Protein AF-A0A2T9Z409-F1 (afdb_monomer_lite)

Secondary structure (DSSP, 8-state):
--HHHHHHHHHHHHHHHHHTS---------------S--PPP----S--TT-B--SS-EEE-SS-TTEEEEEETTEEEEEEPPTTEEEEE-TTS-EEEEEP-

pLDDT: mean 70.36, std 20.26, range [32.22, 94.06]

Foldseek 3Di:
DDPVVVVVVVVVVVVVVVVPDDDDDDDDDDDDDDDPDDCPPPPPDDPDQFFAFDDDWAKDFDPVDQQKIWTQDPRGIDIDGHDPQWGWDQDPVRDIDTHHDD

Organism: NCBI:txid133381

Sequence (102 aa):
MNKTILFLAIQLLLLLSLVFGQNSSSKSPKKPSPTKGATKPSNTFTANVIGKKCKGREYFCSPKNERAYYRCYRGKYISGVCQKGRYCSISSKGGLSCKKRL

Radius of gyration: 21.2 Å; chains: 1; bounding box: 64×40×34 Å

Structure (mmCIF, N/CA/C/O backbone):
data_AF-A0A2T9Z409-F1
#
_entry.id   AF-A0A2T9Z409-F1
#
loop_
_atom_site.group_PDB
_atom_site.id
_atom_site.type_symbol
_atom_site.label_atom_id
_atom_site.label_alt_id
_atom_site.label_comp_id
_atom_site.label_asym_id
_atom_site.label_entity_id
_atom_site.label_seq_id
_atom_site.pdbx_PDB_ins_code
_atom_site.Cartn_x
_atom_site.Cartn_y
_atom_site.Cartn_z
_atom_site.occupancy
_atom_site.B_iso_or_equiv
_atom_site.auth_seq_id
_atom_site.auth_comp_id
_atom_site.auth_asym_id
_atom_site.auth_atom_id
_atom_site.pdbx_PDB_model_num
ATOM 1 N N . MET A 1 1 ? 38.224 23.850 4.108 1.00 57.47 1 MET A N 1
ATOM 2 C CA . MET A 1 1 ? 36.799 24.221 4.280 1.00 57.47 1 MET A CA 1
ATOM 3 C C . MET A 1 1 ? 36.578 24.651 5.722 1.00 57.47 1 MET A C 1
ATOM 5 O O . MET A 1 1 ? 36.784 23.846 6.624 1.00 57.47 1 MET A O 1
ATOM 9 N N . ASN A 1 2 ? 36.254 25.928 5.945 1.00 60.59 2 ASN A N 1
ATOM 10 C CA . ASN A 1 2 ? 36.156 26.509 7.287 1.00 60.59 2 ASN A CA 1
ATOM 11 C C . ASN A 1 2 ? 34.924 25.978 8.025 1.00 60.59 2 ASN A C 1
ATOM 13 O O . ASN A 1 2 ? 33.791 26.191 7.595 1.00 60.59 2 ASN A O 1
ATOM 17 N N . LYS A 1 3 ? 35.160 25.314 9.162 1.00 66.75 3 LYS A N 1
ATOM 18 C CA . LYS A 1 3 ? 34.132 24.710 10.030 1.00 66.75 3 LYS A CA 1
ATOM 19 C C . LYS A 1 3 ? 33.058 25.719 10.474 1.00 66.75 3 LYS A C 1
ATOM 21 O O . LYS A 1 3 ? 31.914 25.341 10.694 1.00 66.75 3 LYS A O 1
ATOM 26 N N . THR A 1 4 ? 33.400 27.005 10.509 1.00 71.62 4 THR A N 1
ATOM 27 C CA . THR A 1 4 ? 32.504 28.127 10.822 1.00 71.62 4 THR A CA 1
ATOM 28 C C . THR A 1 4 ? 31.410 28.340 9.773 1.00 71.62 4 THR A C 1
ATOM 30 O O . THR A 1 4 ? 30.269 2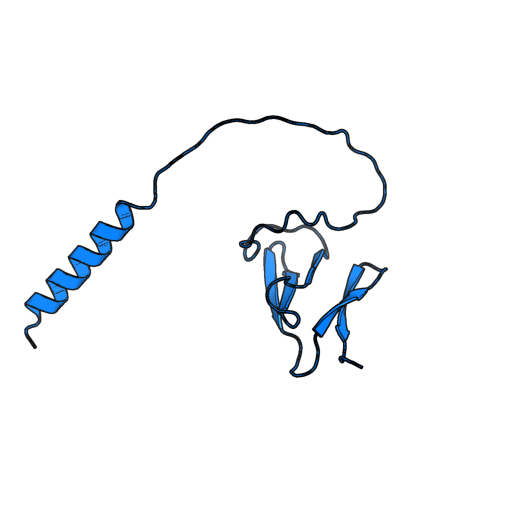8.618 10.126 1.00 71.62 4 THR A O 1
ATOM 33 N N . ILE A 1 5 ? 31.725 28.151 8.487 1.00 74.25 5 ILE A N 1
ATOM 34 C CA . ILE A 1 5 ? 30.758 28.320 7.387 1.00 74.25 5 ILE A CA 1
ATOM 35 C C . ILE A 1 5 ? 29.719 27.195 7.423 1.00 74.25 5 ILE A C 1
ATOM 37 O 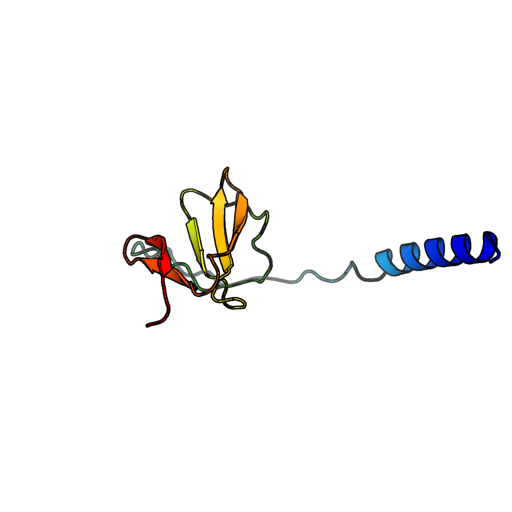O . ILE A 1 5 ? 28.530 27.430 7.218 1.00 74.25 5 ILE A O 1
ATOM 41 N N . LEU A 1 6 ? 30.159 25.978 7.758 1.00 73.25 6 LEU A N 1
ATOM 42 C CA . LEU A 1 6 ? 29.274 24.823 7.885 1.00 73.25 6 LEU A CA 1
ATOM 43 C C . LEU A 1 6 ? 28.269 25.006 9.034 1.00 73.25 6 LEU A C 1
ATOM 45 O O . LEU A 1 6 ? 27.099 24.664 8.890 1.00 73.25 6 LEU A O 1
ATOM 49 N N . PHE A 1 7 ? 28.706 25.594 10.151 1.00 76.56 7 PHE A N 1
ATOM 50 C CA . PHE A 1 7 ? 27.843 25.823 11.310 1.00 76.56 7 PHE A CA 1
ATOM 51 C C . PHE A 1 7 ? 26.770 26.892 11.044 1.00 76.56 7 PHE A C 1
ATOM 53 O O . PHE A 1 7 ? 25.612 26.716 11.423 1.00 76.56 7 PHE A O 1
ATOM 60 N N . LEU A 1 8 ? 27.128 27.962 10.324 1.00 76.44 8 LEU A N 1
ATOM 61 C CA . LEU A 1 8 ? 26.186 29.015 9.926 1.00 76.44 8 LEU A CA 1
ATOM 62 C C . LEU A 1 8 ? 25.124 28.504 8.940 1.00 76.44 8 LEU A C 1
ATOM 64 O O . LEU A 1 8 ? 23.950 28.847 9.072 1.00 76.44 8 LEU A O 1
ATOM 68 N N . ALA A 1 9 ? 25.507 27.636 7.999 1.00 74.81 9 ALA A N 1
ATOM 69 C CA . ALA A 1 9 ? 24.573 27.053 7.036 1.00 74.81 9 ALA A CA 1
ATOM 70 C C . ALA A 1 9 ? 23.514 26.155 7.705 1.00 74.81 9 ALA A C 1
ATOM 72 O O . ALA A 1 9 ? 22.346 26.186 7.317 1.00 74.81 9 ALA A O 1
ATOM 73 N N . ILE A 1 10 ? 23.900 25.391 8.734 1.00 77.56 10 ILE A N 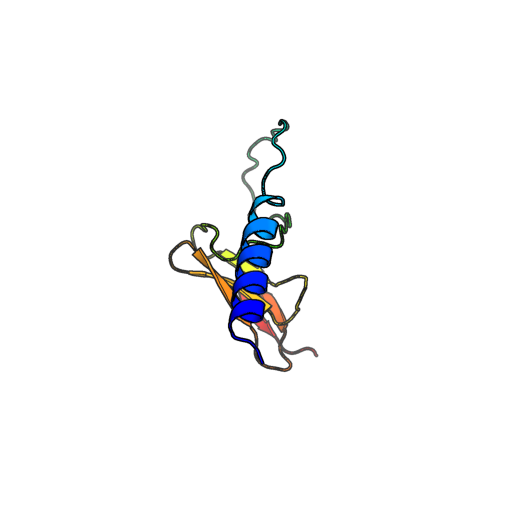1
ATOM 74 C CA . ILE A 1 10 ? 22.978 24.511 9.470 1.00 77.56 10 ILE A CA 1
ATOM 75 C C . ILE A 1 10 ? 21.960 25.334 10.271 1.00 77.56 10 ILE A C 1
ATOM 77 O O . ILE A 1 10 ? 20.766 25.040 10.223 1.00 77.56 10 ILE A O 1
ATOM 81 N N . GLN A 1 11 ? 22.407 26.394 10.952 1.00 76.50 11 GLN A N 1
ATOM 82 C CA . GLN A 1 11 ? 21.518 27.285 11.709 1.00 76.50 11 GLN A CA 1
ATOM 83 C C . GLN A 1 11 ? 20.481 27.969 10.803 1.00 76.50 11 GLN A C 1
ATOM 85 O O . GLN A 1 11 ? 19.298 28.022 11.145 1.00 76.50 11 GLN A O 1
ATOM 90 N N . LEU A 1 12 ? 20.891 28.419 9.612 1.00 73.19 12 LEU A N 1
ATOM 91 C CA . LEU A 1 12 ? 19.985 29.055 8.652 1.00 73.19 12 LEU A CA 1
ATOM 92 C C . LEU A 1 12 ? 18.895 28.086 8.156 1.00 73.19 12 LEU A C 1
ATOM 94 O O . LEU A 1 12 ? 17.728 28.465 8.056 1.00 73.19 12 LEU A O 1
ATOM 98 N N . LEU A 1 13 ? 19.250 26.819 7.908 1.00 67.69 13 LEU A N 1
ATOM 99 C CA . LEU A 1 13 ? 18.313 25.793 7.432 1.00 67.69 13 LEU A CA 1
ATOM 100 C C . LEU A 1 13 ? 17.228 25.451 8.474 1.00 67.69 13 LEU A C 1
ATOM 102 O O . LEU A 1 13 ? 16.069 25.212 8.126 1.00 67.69 13 LEU A O 1
ATOM 106 N N . LEU A 1 14 ? 17.591 25.457 9.761 1.00 64.50 14 LEU A N 1
ATOM 107 C CA . LEU A 1 14 ? 16.655 25.226 10.867 1.00 64.50 14 LEU A CA 1
ATOM 108 C C . LEU A 1 14 ? 15.645 26.374 11.021 1.00 64.50 14 LEU A C 1
ATOM 110 O O . LEU A 1 14 ? 14.458 26.116 11.223 1.00 64.50 14 LEU A O 1
ATOM 114 N N . LEU A 1 15 ? 16.079 27.625 10.844 1.00 60.16 15 LEU A N 1
ATOM 115 C CA . LEU A 1 15 ? 15.208 28.806 10.919 1.00 60.16 15 LEU A CA 1
ATOM 116 C C . LEU A 1 15 ? 14.165 28.853 9.788 1.00 60.16 15 LEU A C 1
ATOM 118 O O . LEU A 1 15 ? 13.006 29.185 10.035 1.00 60.16 15 LEU A O 1
ATOM 122 N N . LEU A 1 16 ? 14.529 28.439 8.569 1.00 58.97 16 LEU A N 1
ATOM 123 C CA . LEU A 1 16 ? 13.606 28.356 7.424 1.00 58.97 16 LEU A CA 1
ATOM 124 C C . LEU A 1 16 ? 12.467 27.340 7.632 1.00 58.97 16 LEU A C 1
ATOM 126 O O . LEU A 1 16 ? 11.386 27.497 7.068 1.00 58.97 16 LEU A O 1
ATOM 130 N N . SER A 1 17 ? 12.676 26.327 8.476 1.00 54.44 17 SER A N 1
ATOM 131 C CA . SER A 1 17 ? 11.692 25.266 8.731 1.00 54.44 17 SER A CA 1
ATOM 132 C C . SER A 1 17 ? 10.526 25.722 9.619 1.00 54.44 17 SER A C 1
ATOM 134 O O . SER A 1 17 ? 9.437 25.155 9.535 1.00 54.44 17 SER A O 1
ATOM 136 N N . LEU A 1 18 ? 10.726 26.753 10.453 1.00 54.25 18 LEU A N 1
ATOM 137 C CA . LEU A 1 18 ? 9.670 27.293 11.321 1.00 54.25 18 LEU A CA 1
ATOM 138 C C . LEU A 1 18 ? 8.701 28.231 10.582 1.00 54.25 18 LEU A C 1
ATOM 140 O O . LEU A 1 18 ? 7.566 28.388 11.024 1.00 54.25 18 LEU A O 1
ATOM 144 N N . VAL A 1 19 ? 9.105 28.816 9.449 1.00 56.41 19 VAL A N 1
ATOM 145 C CA . VAL A 1 19 ? 8.304 29.827 8.730 1.00 56.41 19 VAL A CA 1
ATOM 146 C C . VAL A 1 19 ? 7.184 29.207 7.872 1.00 56.41 19 VAL A C 1
ATOM 148 O O . VAL A 1 19 ? 6.166 29.850 7.642 1.00 56.41 19 VAL A O 1
ATOM 151 N N . PHE A 1 20 ? 7.299 27.943 7.444 1.00 50.25 20 PHE A N 1
ATOM 152 C CA . PHE A 1 20 ? 6.356 27.327 6.487 1.00 50.25 20 PHE A CA 1
ATOM 153 C C . PHE A 1 20 ? 5.261 26.427 7.098 1.00 50.25 20 PHE A C 1
ATOM 155 O O . PHE A 1 20 ? 4.503 25.799 6.360 1.00 50.25 20 PHE A O 1
ATOM 162 N N . GLY A 1 21 ? 5.145 26.335 8.427 1.00 41.41 21 GLY A N 1
ATOM 163 C CA . GLY A 1 21 ? 4.267 25.346 9.075 1.00 41.41 21 GLY A CA 1
ATOM 164 C C . GLY A 1 21 ? 2.908 25.837 9.589 1.00 41.41 21 GLY A C 1
ATOM 165 O O . GLY A 1 21 ? 2.132 25.017 10.079 1.00 41.41 21 GLY A O 1
ATOM 166 N N . GLN A 1 22 ? 2.613 27.138 9.538 1.00 48.78 22 GLN A N 1
ATOM 167 C CA . GLN A 1 22 ? 1.430 27.722 10.185 1.00 48.78 22 GLN A CA 1
ATOM 168 C C . GLN A 1 22 ? 0.569 28.516 9.197 1.00 48.78 22 GLN A C 1
ATOM 170 O O . GLN A 1 22 ? 0.829 29.690 8.971 1.00 48.78 22 GLN A O 1
ATOM 175 N N . ASN A 1 23 ? -0.457 27.877 8.620 1.00 43.25 23 ASN A N 1
ATOM 176 C CA . ASN A 1 23 ? -1.717 28.493 8.154 1.00 43.25 23 ASN A CA 1
ATOM 177 C C . ASN A 1 23 ? -2.557 27.443 7.392 1.00 43.25 23 ASN A C 1
ATOM 179 O O . ASN A 1 23 ? -2.004 26.692 6.602 1.00 43.25 23 ASN A O 1
ATOM 183 N N . SER A 1 24 ? -3.875 27.281 7.529 1.00 39.22 24 SER A N 1
ATOM 184 C CA . SER A 1 24 ? -4.905 27.942 8.334 1.00 39.22 24 SER A CA 1
ATOM 185 C C . SER A 1 24 ? -6.096 26.985 8.480 1.00 39.22 24 SER A C 1
ATOM 187 O O . SER A 1 24 ? -6.382 26.167 7.607 1.00 39.22 24 SER A O 1
ATOM 189 N N . SER A 1 25 ? -6.820 27.134 9.585 1.00 46.44 25 SER A N 1
ATOM 190 C CA . SER A 1 25 ? -8.157 26.586 9.820 1.00 46.44 25 SER A CA 1
ATOM 191 C C . SER A 1 25 ? -9.215 27.391 9.053 1.00 46.44 25 SER A C 1
ATOM 193 O O . SER A 1 25 ? -9.126 28.617 9.061 1.00 46.44 25 SER A O 1
ATOM 195 N N . SER A 1 26 ? -10.236 26.744 8.461 1.00 38.22 26 SER A N 1
ATOM 196 C CA . SER A 1 26 ? -11.614 27.282 8.378 1.00 38.22 26 SER A CA 1
ATOM 197 C C . SER A 1 26 ? -12.659 26.298 7.807 1.00 38.22 26 SER A C 1
ATOM 199 O O . SER A 1 26 ? -12.619 25.932 6.640 1.00 38.22 26 SER A O 1
ATOM 201 N N . LYS A 1 27 ? -13.621 25.959 8.682 1.00 38.25 27 LYS A N 1
ATOM 202 C CA . LYS A 1 27 ? -15.081 25.733 8.508 1.00 38.25 27 LYS A CA 1
ATOM 203 C C . LYS A 1 27 ? -15.663 24.666 7.535 1.00 38.25 27 LYS A C 1
ATOM 205 O O . LYS A 1 27 ? -15.554 24.737 6.322 1.00 38.25 27 LYS A O 1
ATOM 210 N N . SER A 1 28 ? -16.425 23.755 8.170 1.00 42.16 28 SER A N 1
ATOM 211 C CA . SER A 1 28 ? -17.555 22.886 7.723 1.00 42.16 28 SER A CA 1
ATOM 212 C C . SER A 1 28 ? -18.676 23.644 6.954 1.00 42.16 28 SER A C 1
ATOM 214 O O . SER A 1 28 ? -18.607 24.872 6.988 1.00 42.16 28 SER A O 1
ATOM 216 N N . PRO A 1 29 ? -19.764 23.033 6.382 1.00 56.06 29 PRO A N 1
ATOM 217 C CA . PRO A 1 29 ? -20.313 21.668 6.580 1.00 56.06 29 PRO A CA 1
ATOM 218 C C . PRO A 1 29 ? -20.888 20.940 5.323 1.00 56.06 29 PRO A C 1
ATOM 220 O O . PRO A 1 29 ? -21.396 21.567 4.400 1.00 56.06 29 PRO A O 1
ATOM 223 N N . LYS A 1 30 ? -20.989 19.596 5.345 1.00 32.22 30 LYS A N 1
ATOM 224 C CA . LYS A 1 30 ? -22.187 18.882 4.828 1.00 32.22 30 LYS A CA 1
ATOM 225 C C . LYS A 1 30 ? -22.224 17.408 5.249 1.00 32.22 30 LYS A C 1
ATOM 227 O O . LYS A 1 30 ? -21.361 16.614 4.892 1.00 32.22 30 LYS A O 1
ATOM 232 N N . LYS A 1 31 ? -23.273 17.056 5.992 1.00 47.22 31 LYS A N 1
ATOM 233 C CA . LYS A 1 31 ? -23.732 15.688 6.268 1.00 47.22 31 LYS A CA 1
ATOM 234 C C . LYS A 1 31 ? -24.404 15.119 5.007 1.00 47.22 31 LYS A C 1
ATOM 236 O O . LYS A 1 31 ? -25.223 15.821 4.415 1.00 47.22 31 LYS A O 1
ATOM 241 N N . PRO A 1 32 ? -24.145 13.853 4.650 1.00 37.22 32 PRO A N 1
ATOM 242 C CA . PRO A 1 32 ? -25.234 12.988 4.202 1.00 37.22 32 PRO A CA 1
ATOM 243 C C . PRO A 1 32 ? -25.378 11.750 5.097 1.00 37.22 32 PR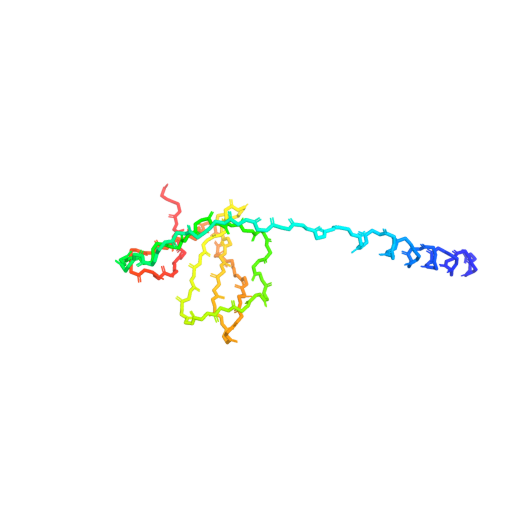O A C 1
ATOM 245 O O . PRO A 1 32 ? -24.422 11.25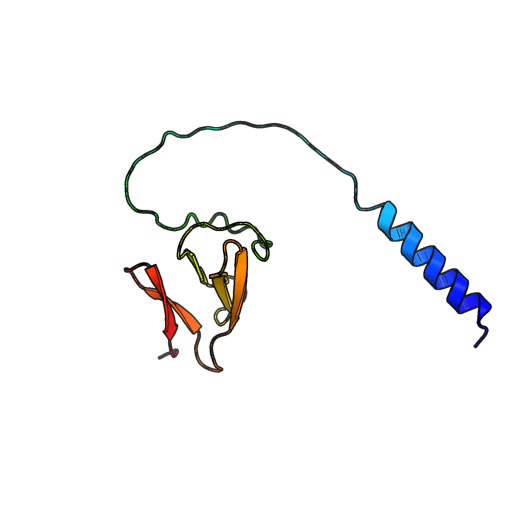4 5.688 1.00 37.22 32 PRO A O 1
ATOM 248 N N . SER A 1 33 ? -26.627 11.309 5.215 1.00 32.84 33 SER A N 1
ATOM 249 C CA . SER A 1 33 ? -27.142 10.206 6.028 1.00 32.84 33 SER A CA 1
ATOM 250 C C . SER A 1 33 ? -26.439 8.851 5.830 1.00 32.84 33 SER A C 1
ATOM 252 O O . SER A 1 33 ? -25.907 8.576 4.753 1.00 32.84 33 SER A O 1
ATOM 254 N N . PRO A 1 34 ? -26.483 7.959 6.840 1.00 43.84 34 PRO A N 1
ATOM 255 C CA . PRO A 1 34 ? -25.886 6.634 6.756 1.00 43.84 34 PRO A CA 1
ATOM 256 C C . PRO A 1 34 ? -26.793 5.713 5.934 1.00 43.84 34 PRO A C 1
ATOM 258 O O . PRO A 1 34 ? -27.773 5.176 6.442 1.00 43.84 34 PRO A O 1
ATOM 261 N N . THR A 1 35 ? -26.461 5.505 4.661 1.00 33.31 35 THR A N 1
ATOM 262 C CA . THR A 1 35 ? -27.068 4.414 3.888 1.00 33.31 35 THR A CA 1
ATOM 263 C C . THR A 1 35 ? -26.232 3.161 4.115 1.00 33.31 35 THR A C 1
ATOM 265 O O . THR A 1 35 ? -25.092 3.058 3.663 1.00 33.31 35 THR A O 1
ATOM 268 N N . LYS A 1 36 ? -26.792 2.223 4.884 1.00 45.16 36 LYS A N 1
ATOM 269 C CA . LYS A 1 36 ? -26.326 0.836 4.969 1.00 45.16 36 LYS A CA 1
ATOM 270 C C . LYS A 1 36 ? -26.323 0.245 3.556 1.00 45.16 36 LYS A C 1
ATOM 272 O O . LYS A 1 36 ? -27.371 0.192 2.926 1.00 45.16 36 LYS A O 1
ATOM 277 N N . GLY A 1 37 ? -25.173 -0.221 3.079 1.00 32.47 37 GLY A N 1
ATOM 278 C CA . GLY A 1 37 ? -25.094 -0.969 1.825 1.00 32.47 37 GLY A CA 1
ATOM 279 C C . GLY A 1 37 ? -23.739 -0.830 1.148 1.00 32.47 37 GLY A C 1
ATOM 280 O O . GLY A 1 37 ? -23.425 0.222 0.613 1.00 32.47 37 GLY A O 1
ATOM 281 N N . ALA A 1 38 ? -22.963 -1.915 1.181 1.00 34.88 38 ALA A N 1
ATOM 282 C CA . ALA A 1 38 ? -21.725 -2.133 0.435 1.00 34.88 38 ALA A CA 1
ATOM 283 C C . ALA A 1 38 ? -20.638 -1.054 0.611 1.00 34.88 38 ALA A C 1
ATOM 285 O O . ALA A 1 38 ? -20.593 -0.048 -0.093 1.00 34.88 38 ALA A O 1
ATOM 286 N N . THR A 1 39 ? -19.679 -1.323 1.502 1.00 36.19 39 THR A N 1
ATOM 287 C CA . THR A 1 39 ? -18.406 -0.596 1.605 1.00 36.19 39 THR A CA 1
ATOM 288 C C . THR A 1 39 ? -17.590 -0.774 0.319 1.00 36.19 39 THR A C 1
ATOM 290 O O . THR A 1 39 ? -16.637 -1.545 0.253 1.00 36.19 39 THR A O 1
ATOM 293 N N . LYS A 1 40 ? -17.967 -0.052 -0.734 1.00 36.50 40 LYS A N 1
ATOM 294 C CA . LYS A 1 40 ? -17.059 0.342 -1.804 1.00 36.50 40 LYS A CA 1
ATOM 295 C C . LYS A 1 40 ? -16.114 1.358 -1.155 1.00 36.50 40 LYS A C 1
ATOM 297 O O . LYS A 1 40 ? -16.615 2.348 -0.619 1.00 36.50 40 LYS A O 1
ATOM 302 N N . PRO A 1 41 ? -14.791 1.127 -1.097 1.00 41.06 41 PRO A N 1
ATOM 303 C CA . PRO A 1 41 ? -13.894 2.099 -0.492 1.00 41.06 41 PRO A CA 1
ATOM 304 C C . PRO A 1 41 ? -14.061 3.423 -1.242 1.00 41.06 41 PRO A C 1
ATOM 306 O O . PRO A 1 41 ? -13.858 3.500 -2.453 1.00 41.06 41 PRO A O 1
ATOM 309 N N . SER A 1 42 ? -14.537 4.437 -0.520 1.00 37.38 42 SER A N 1
ATOM 310 C CA . SER A 1 42 ? -14.706 5.791 -1.030 1.00 37.38 42 SER A CA 1
ATOM 311 C C . SER A 1 42 ? -13.350 6.279 -1.528 1.00 37.38 42 SER A C 1
ATOM 313 O O . SER A 1 42 ? -12.402 6.380 -0.750 1.00 37.38 42 SER A O 1
ATOM 315 N N . ASN A 1 43 ? -13.263 6.578 -2.825 1.00 42.38 43 ASN A N 1
ATOM 316 C CA . ASN A 1 43 ? -12.090 7.119 -3.517 1.00 42.38 43 ASN A CA 1
ATOM 317 C C . ASN A 1 43 ? -11.780 8.571 -3.097 1.00 42.38 43 ASN A C 1
ATOM 319 O O . ASN A 1 43 ? -11.460 9.415 -3.929 1.00 42.38 43 ASN A O 1
ATOM 323 N N . THR A 1 44 ? -11.851 8.900 -1.809 1.00 40.03 44 THR A N 1
ATOM 324 C CA . THR A 1 44 ? -11.360 10.179 -1.285 1.00 40.03 44 THR A CA 1
ATOM 325 C C . THR A 1 44 ? -9.884 10.000 -0.928 1.00 40.03 44 THR A C 1
ATOM 327 O O . THR A 1 44 ? -9.482 9.930 0.233 1.00 40.03 44 THR A O 1
ATOM 330 N N . PHE A 1 45 ? -9.071 9.820 -1.971 1.00 50.09 45 PHE A N 1
ATOM 331 C CA . PHE A 1 45 ? -7.654 9.487 -1.881 1.00 50.09 45 PHE A CA 1
ATOM 332 C C . PHE A 1 45 ? -6.832 10.732 -1.517 1.00 50.09 45 PHE A C 1
ATOM 334 O O . PHE A 1 45 ? -6.338 11.451 -2.381 1.00 50.09 45 PHE A O 1
ATOM 341 N N . THR A 1 46 ? -6.668 11.00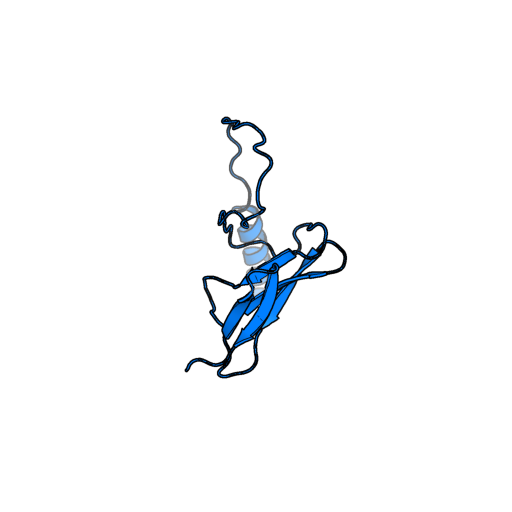9 -0.223 1.00 47.84 46 THR A N 1
ATOM 342 C CA . THR A 1 46 ? -5.650 11.967 0.232 1.00 47.84 46 THR A CA 1
ATOM 343 C C . THR A 1 46 ? -4.310 11.247 0.282 1.00 47.84 46 THR A C 1
ATOM 345 O O . THR A 1 46 ? -4.176 10.229 0.953 1.00 47.84 46 THR A O 1
ATOM 348 N N . ALA A 1 47 ? -3.309 11.772 -0.424 1.00 52.75 47 ALA A N 1
ATOM 349 C CA . ALA A 1 47 ? -1.987 11.178 -0.656 1.00 52.75 47 ALA A CA 1
ATOM 350 C C . ALA A 1 47 ? -1.120 10.905 0.602 1.00 52.75 47 ALA A C 1
ATOM 352 O O . ALA A 1 47 ? 0.076 10.664 0.474 1.00 52.75 47 ALA A O 1
ATOM 353 N N . ASN A 1 48 ? -1.697 10.913 1.806 1.00 64.75 48 ASN A N 1
ATOM 354 C CA . ASN A 1 48 ? -1.005 10.715 3.072 1.00 64.75 48 ASN A CA 1
ATOM 355 C C . ASN A 1 48 ? -1.808 9.788 4.001 1.00 64.75 48 ASN A C 1
ATOM 357 O O . ASN A 1 48 ? -2.427 10.219 4.974 1.00 64.75 48 ASN A O 1
ATOM 361 N N . VAL A 1 49 ? -1.894 8.511 3.629 1.00 73.25 49 VAL A N 1
ATOM 362 C CA . VAL A 1 49 ? -2.593 7.467 4.401 1.00 73.25 49 VAL A CA 1
ATOM 363 C C . VAL A 1 49 ? -1.652 6.628 5.253 1.00 73.25 49 VAL A C 1
ATOM 365 O O . VAL A 1 49 ? -2.107 6.048 6.231 1.00 73.25 49 VAL A O 1
ATOM 368 N N . ILE A 1 50 ? -0.353 6.587 4.935 1.00 73.44 50 ILE A N 1
ATOM 369 C CA . ILE A 1 50 ? 0.631 5.852 5.738 1.00 73.44 50 ILE A CA 1
ATOM 370 C C . ILE A 1 50 ? 0.622 6.397 7.168 1.00 73.44 50 ILE A C 1
ATOM 372 O O . ILE A 1 50 ? 0.635 7.604 7.387 1.00 73.44 50 ILE A O 1
ATOM 376 N N . GLY A 1 51 ? 0.557 5.496 8.146 1.00 66.19 51 GLY A N 1
ATOM 377 C CA . GLY A 1 51 ? 0.533 5.864 9.562 1.00 66.19 51 GLY A CA 1
ATOM 378 C C . GLY A 1 51 ? -0.824 6.345 10.086 1.00 66.19 51 GLY A C 1
ATOM 379 O O . GLY A 1 51 ? -0.987 6.426 11.306 1.00 66.19 51 GLY A O 1
ATOM 380 N N . LYS A 1 52 ? -1.825 6.582 9.223 1.00 82.12 52 LYS A N 1
ATOM 381 C CA . LYS A 1 52 ? -3.202 6.819 9.680 1.00 82.12 52 LYS A CA 1
ATOM 382 C C . LYS A 1 52 ? -3.781 5.554 10.307 1.00 82.12 52 LYS A C 1
ATOM 384 O O . LYS A 1 52 ? -3.440 4.430 9.925 1.00 82.12 52 LYS A O 1
ATOM 389 N N . LYS A 1 53 ? -4.675 5.763 11.277 1.00 85.06 53 LYS A N 1
ATOM 390 C CA . LYS A 1 53 ? -5.411 4.678 11.923 1.00 85.06 53 LYS A CA 1
ATOM 391 C C . LYS A 1 53 ? -6.365 4.028 10.923 1.00 85.06 53 LYS A C 1
ATOM 393 O O . LYS A 1 53 ? -7.031 4.724 10.163 1.00 85.06 53 LYS A O 1
ATOM 398 N N . CYS A 1 54 ? -6.440 2.710 10.966 1.00 86.38 54 CYS A N 1
ATOM 399 C CA . CYS A 1 54 ? -7.344 1.896 10.158 1.00 86.38 54 CYS A CA 1
ATOM 400 C C . CYS A 1 54 ? -8.011 0.842 11.039 1.00 86.38 54 CYS A C 1
ATOM 402 O O . CYS A 1 54 ? -7.488 0.510 12.112 1.00 86.38 54 CYS A O 1
ATOM 404 N N . LYS A 1 55 ? -9.172 0.333 10.621 1.00 82.00 55 LYS A N 1
ATOM 405 C CA . LYS A 1 55 ? -9.926 -0.662 11.393 1.00 82.00 55 LYS A CA 1
ATOM 406 C C . LYS A 1 55 ? -10.246 -1.869 10.517 1.00 82.00 55 LYS A C 1
ATOM 408 O O . LYS A 1 55 ? -10.869 -1.758 9.474 1.00 82.00 55 LYS A O 1
ATOM 413 N N . GLY A 1 56 ? -9.871 -3.055 10.989 1.00 80.81 56 GLY A N 1
ATOM 414 C CA . GLY A 1 56 ? -10.123 -4.304 10.271 1.00 80.81 56 GLY A CA 1
ATOM 415 C C . GLY A 1 56 ? -9.122 -4.567 9.143 1.00 80.81 56 GLY A C 1
ATOM 416 O O . GLY A 1 56 ? -7.964 -4.155 9.208 1.00 80.81 56 GLY A O 1
ATOM 417 N N . ARG A 1 57 ? -9.553 -5.324 8.129 1.00 78.81 57 ARG A N 1
ATOM 418 C CA . ARG A 1 57 ? -8.728 -5.734 6.983 1.00 78.81 57 ARG A CA 1
ATOM 419 C C . ARG A 1 57 ? -9.027 -4.847 5.776 1.00 78.81 57 ARG A C 1
ATOM 421 O O . ARG A 1 57 ? -9.695 -5.262 4.838 1.00 78.81 57 ARG A O 1
ATOM 428 N N . GLU A 1 58 ? -8.554 -3.609 5.840 1.00 84.75 58 GLU A N 1
ATOM 429 C CA . GLU A 1 58 ? -8.658 -2.651 4.737 1.00 84.75 58 GLU A CA 1
ATOM 430 C C . GLU A 1 58 ? -7.431 -2.760 3.819 1.00 84.75 58 GLU A C 1
ATOM 432 O O . GLU A 1 58 ? -6.288 -2.796 4.292 1.00 84.75 58 GLU A O 1
ATOM 437 N N . TYR A 1 59 ? -7.669 -2.791 2.507 1.00 87.50 59 TYR A N 1
ATOM 438 C CA . TYR A 1 59 ? -6.635 -2.844 1.473 1.00 87.50 59 TYR A CA 1
ATOM 439 C C . TYR A 1 59 ? -6.990 -1.915 0.319 1.00 87.50 59 TYR A C 1
ATOM 441 O O . TYR A 1 59 ? -8.159 -1.804 -0.049 1.00 87.50 59 TYR A O 1
ATOM 449 N N . PHE A 1 60 ? -5.986 -1.298 -0.297 1.00 87.19 60 PHE A N 1
ATOM 450 C CA . PHE A 1 60 ? -6.185 -0.504 -1.507 1.00 87.19 60 PHE A CA 1
ATOM 451 C C . PHE A 1 60 ? -4.912 -0.406 -2.345 1.00 87.19 60 PHE A C 1
ATOM 453 O O . PHE A 1 60 ? -3.794 -0.495 -1.836 1.00 87.19 60 PHE A O 1
ATOM 460 N N . CYS A 1 61 ? -5.096 -0.210 -3.648 1.00 90.44 61 CYS A N 1
ATOM 461 C CA . CYS A 1 61 ? -4.008 0.010 -4.592 1.00 90.44 61 CYS A CA 1
ATOM 462 C C . CYS A 1 61 ? -3.640 1.493 -4.662 1.00 90.44 61 CYS A C 1
ATOM 464 O O . CYS A 1 61 ? -4.493 2.364 -4.481 1.00 90.44 61 CYS A O 1
ATOM 466 N N . SER A 1 62 ? -2.369 1.788 -4.923 1.00 87.06 62 SER A N 1
ATOM 467 C CA . SER A 1 62 ? -1.927 3.164 -5.131 1.00 87.06 62 SER A CA 1
ATOM 468 C C . SER A 1 62 ? -2.333 3.650 -6.530 1.00 87.06 62 SER A C 1
ATOM 470 O O . SER A 1 62 ? -1.994 2.994 -7.512 1.00 87.06 62 SER A O 1
ATOM 472 N N . PRO A 1 63 ? -2.978 4.821 -6.662 1.00 82.06 63 PRO A N 1
ATOM 473 C CA . PRO A 1 63 ? -3.284 5.423 -7.956 1.00 82.06 63 PRO A CA 1
ATOM 474 C C . PRO A 1 63 ? -2.034 5.998 -8.634 1.00 82.06 63 PRO A C 1
ATOM 476 O O . PRO A 1 63 ? -2.041 6.219 -9.836 1.00 82.06 63 PRO A O 1
ATOM 479 N N . LYS A 1 64 ? -0.955 6.246 -7.875 1.00 86.31 64 LYS A N 1
ATOM 480 C CA . LYS A 1 64 ? 0.306 6.800 -8.398 1.00 86.31 64 LYS A CA 1
ATOM 481 C C . LYS A 1 64 ? 1.277 5.727 -8.885 1.00 86.31 64 LYS A C 1
ATOM 483 O O . LYS A 1 64 ? 2.181 6.021 -9.655 1.00 86.31 64 LYS A O 1
ATOM 488 N N . ASN A 1 65 ? 1.148 4.504 -8.378 1.00 88.19 65 ASN A N 1
ATOM 489 C CA . ASN A 1 65 ? 2.030 3.399 -8.721 1.00 88.19 65 ASN A CA 1
ATOM 490 C C . ASN A 1 65 ? 1.211 2.113 -8.738 1.00 88.19 65 ASN A C 1
ATOM 492 O O . ASN A 1 65 ? 0.861 1.586 -7.685 1.00 88.19 65 ASN A O 1
ATOM 496 N N . GLU A 1 66 ? 0.971 1.587 -9.935 1.00 90.44 66 GLU A N 1
ATOM 497 C CA . GLU A 1 66 ? 0.172 0.379 -10.162 1.00 90.44 66 GLU A CA 1
ATOM 498 C C . GLU A 1 66 ? 0.692 -0.858 -9.417 1.00 90.44 66 GLU A C 1
ATOM 500 O O . GLU A 1 66 ? -0.056 -1.805 -9.199 1.00 90.44 66 GLU A O 1
ATOM 505 N N . ARG A 1 67 ? 1.960 -0.868 -8.993 1.00 92.19 67 ARG A N 1
ATOM 506 C CA . ARG A 1 67 ? 2.564 -1.959 -8.218 1.00 92.19 67 ARG A CA 1
ATOM 507 C C . ARG A 1 67 ? 2.422 -1.758 -6.716 1.00 92.19 67 ARG A C 1
ATOM 509 O O . ARG A 1 67 ? 2.541 -2.725 -5.967 1.00 92.19 67 ARG A O 1
ATOM 516 N N . ALA A 1 68 ? 2.233 -0.525 -6.261 1.00 91.75 68 ALA A N 1
ATOM 517 C CA . ALA A 1 68 ? 2.165 -0.214 -4.846 1.00 91.75 68 ALA A CA 1
ATOM 518 C C . ALA A 1 68 ? 0.754 -0.435 -4.301 1.00 91.75 68 ALA A C 1
ATOM 520 O O . ALA A 1 68 ? -0.257 -0.187 -4.961 1.00 91.75 68 ALA A O 1
ATOM 521 N N . TYR A 1 69 ? 0.699 -0.871 -3.054 1.00 92.25 69 TYR A N 1
ATOM 522 C CA . TYR A 1 69 ? -0.533 -1.073 -2.319 1.00 92.25 69 TYR A CA 1
ATOM 523 C C . TYR A 1 69 ? -0.366 -0.653 -0.871 1.00 92.25 69 TYR A C 1
ATOM 525 O O . TYR A 1 69 ? 0.746 -0.485 -0.366 1.00 92.25 69 TYR A O 1
ATOM 533 N N . TYR A 1 70 ? -1.491 -0.535 -0.188 1.00 90.88 70 TYR A N 1
ATOM 534 C CA . TYR A 1 70 ? -1.546 -0.259 1.230 1.00 90.88 70 TYR A CA 1
ATOM 535 C C . TYR A 1 70 ? -2.447 -1.276 1.907 1.00 90.88 70 TYR A C 1
ATOM 537 O O . TYR A 1 70 ? -3.446 -1.728 1.339 1.00 90.88 70 TYR A O 1
ATOM 545 N N . ARG A 1 71 ? -2.075 -1.650 3.127 1.00 89.69 71 ARG A N 1
ATOM 546 C CA . ARG A 1 71 ? -2.856 -2.563 3.958 1.00 89.69 71 ARG A CA 1
ATOM 547 C C . ARG A 1 71 ? -2.926 -2.065 5.385 1.00 89.69 71 ARG A C 1
ATOM 549 O O . ARG A 1 71 ? -1.958 -1.493 5.891 1.00 89.69 71 ARG A O 1
ATOM 556 N N . CYS A 1 72 ? -4.046 -2.331 6.037 1.00 89.50 72 CYS A N 1
ATOM 557 C CA . CYS A 1 72 ? -4.154 -2.151 7.471 1.00 89.50 72 CYS A CA 1
ATOM 558 C C . CYS A 1 72 ? -3.385 -3.262 8.195 1.00 89.50 72 CYS A C 1
ATOM 560 O O . CYS A 1 72 ? -3.655 -4.450 8.007 1.00 89.50 72 CYS A O 1
ATOM 562 N N . TYR A 1 73 ? -2.418 -2.883 9.024 1.00 88.25 73 TYR A N 1
ATOM 563 C CA . TYR A 1 73 ? -1.668 -3.797 9.874 1.00 88.25 73 TYR A CA 1
ATOM 564 C C . TYR A 1 73 ? -1.520 -3.192 11.267 1.00 88.25 73 TYR A C 1
ATOM 566 O O . TYR A 1 73 ? -1.033 -2.074 11.418 1.00 88.25 73 TYR A O 1
ATOM 574 N N . ARG A 1 74 ? -1.975 -3.922 12.296 1.00 89.75 74 ARG A N 1
ATOM 575 C CA . ARG A 1 74 ? -1.976 -3.460 13.700 1.00 89.75 74 ARG A CA 1
ATOM 576 C C . ARG A 1 74 ? -2.583 -2.056 13.869 1.00 89.75 74 ARG A C 1
ATOM 578 O O . ARG A 1 74 ? -2.043 -1.204 14.568 1.00 89.75 74 ARG A O 1
ATOM 585 N N . GLY A 1 75 ? -3.698 -1.811 13.179 1.00 88.88 75 GLY A N 1
ATOM 586 C CA . GLY A 1 75 ? -4.434 -0.550 13.256 1.00 88.88 75 GLY A CA 1
ATOM 587 C C . GLY A 1 75 ? -3.755 0.638 12.572 1.00 88.88 75 GLY A C 1
ATOM 588 O O . GLY A 1 75 ? -4.206 1.764 12.769 1.00 88.88 75 GLY A O 1
ATOM 589 N N . LYS A 1 76 ? -2.700 0.418 11.777 1.00 87.31 76 LYS A N 1
ATOM 590 C CA . LYS A 1 76 ? -2.047 1.451 10.962 1.00 87.31 76 LYS A CA 1
ATOM 591 C C . LYS A 1 76 ? -1.940 1.027 9.504 1.00 87.31 76 LYS A C 1
ATOM 593 O O . LYS A 1 76 ? -1.706 -0.143 9.200 1.00 87.31 76 LYS A O 1
ATOM 598 N N . TYR A 1 77 ? -2.058 1.989 8.599 1.00 88.56 77 TYR A N 1
ATOM 599 C CA . TYR A 1 77 ? -1.752 1.744 7.197 1.00 88.56 77 TYR A CA 1
ATOM 600 C C . TYR A 1 77 ? -0.251 1.644 6.966 1.00 88.56 77 TYR A C 1
ATOM 602 O O . TYR A 1 77 ? 0.509 2.553 7.313 1.00 88.56 77 TYR A O 1
ATOM 610 N N . ILE A 1 78 ? 0.145 0.551 6.323 1.00 86.88 78 ILE A N 1
ATOM 611 C CA . ILE A 1 78 ? 1.501 0.312 5.831 1.00 86.88 78 ILE A CA 1
ATOM 612 C C . ILE A 1 78 ? 1.477 0.162 4.311 1.00 86.88 78 ILE A C 1
ATOM 614 O O . ILE A 1 78 ? 0.486 -0.315 3.753 1.00 86.88 78 ILE A O 1
ATOM 618 N N . SER A 1 79 ? 2.558 0.562 3.646 1.00 90.75 79 SER A N 1
ATOM 619 C CA . SER A 1 79 ? 2.743 0.361 2.209 1.00 90.75 79 SER A CA 1
ATOM 620 C C . SER A 1 79 ? 3.411 -0.984 1.915 1.00 90.75 79 SER A C 1
ATOM 622 O O . SER A 1 79 ? 4.146 -1.541 2.730 1.00 90.75 79 SER A O 1
ATOM 624 N N . GLY A 1 80 ? 3.146 -1.512 0.728 1.00 90.50 80 GLY A N 1
ATOM 625 C CA . GLY A 1 80 ? 3.838 -2.652 0.145 1.00 90.50 80 GLY A CA 1
ATOM 626 C C . GLY A 1 80 ? 3.888 -2.516 -1.372 1.00 90.50 80 GLY A C 1
ATOM 627 O O . GLY A 1 80 ? 3.230 -1.650 -1.952 1.00 90.50 80 GLY A O 1
ATOM 628 N N . VAL A 1 81 ? 4.699 -3.349 -2.021 1.00 94.06 81 VAL A N 1
ATOM 629 C CA . VAL A 1 81 ? 4.901 -3.297 -3.473 1.00 94.06 81 VAL A CA 1
ATOM 630 C C . VAL A 1 81 ? 4.858 -4.709 -4.044 1.00 94.06 81 VAL A C 1
ATOM 632 O O . VAL A 1 81 ? 5.509 -5.618 -3.534 1.00 94.06 81 VAL A O 1
ATOM 635 N N . CYS A 1 82 ? 4.088 -4.895 -5.112 1.00 91.62 82 CYS A N 1
ATOM 636 C CA . CYS A 1 82 ? 4.055 -6.132 -5.877 1.00 91.62 82 CYS A CA 1
ATOM 637 C C . CYS A 1 82 ? 5.404 -6.399 -6.568 1.00 91.62 82 CYS A C 1
ATOM 639 O O . CYS A 1 82 ? 6.142 -5.480 -6.950 1.00 91.62 82 CYS A O 1
ATOM 641 N N . GLN A 1 83 ? 5.706 -7.681 -6.787 1.00 93.06 83 GLN A N 1
ATOM 642 C CA . GLN A 1 83 ? 6.870 -8.110 -7.569 1.00 93.06 83 GLN A CA 1
ATOM 643 C C . GLN A 1 83 ? 6.908 -7.433 -8.951 1.00 93.06 83 GLN A C 1
ATOM 645 O O . GLN A 1 83 ? 5.889 -6.978 -9.476 1.00 93.06 83 GLN A O 1
ATOM 650 N N . LYS A 1 84 ? 8.101 -7.339 -9.546 1.00 89.88 84 LYS A N 1
ATOM 651 C CA . LYS A 1 84 ? 8.274 -6.745 -10.880 1.00 89.88 84 LYS A CA 1
ATOM 652 C C . LYS A 1 84 ? 7.400 -7.490 -11.903 1.00 89.88 84 LYS A C 1
ATOM 654 O O . LYS A 1 84 ? 7.277 -8.708 -11.836 1.00 89.88 84 LYS A O 1
ATOM 659 N N . GLY A 1 85 ? 6.752 -6.747 -12.802 1.00 88.25 85 GLY A N 1
ATOM 660 C CA . GLY A 1 85 ? 5.805 -7.302 -13.782 1.00 88.25 85 GLY A CA 1
ATOM 661 C C . GLY A 1 85 ? 4.424 -7.665 -13.217 1.00 88.25 85 GLY A C 1
ATOM 662 O O . GLY A 1 85 ? 3.592 -8.209 -13.941 1.00 88.25 85 GLY A O 1
ATOM 663 N N . ARG A 1 86 ? 4.158 -7.370 -11.936 1.00 93.62 86 ARG A N 1
ATOM 664 C CA . ARG A 1 86 ? 2.843 -7.540 -11.313 1.00 93.62 86 ARG A CA 1
ATOM 665 C C . ARG A 1 86 ? 2.285 -6.219 -10.804 1.00 93.62 86 ARG A C 1
ATOM 667 O O . ARG A 1 86 ? 3.028 -5.408 -10.258 1.00 93.62 86 ARG A O 1
ATOM 674 N N . TYR A 1 87 ? 0.975 -6.049 -10.921 1.00 92.44 87 TYR A N 1
ATOM 675 C CA . TYR A 1 87 ? 0.233 -4.877 -10.470 1.00 92.44 87 TYR A CA 1
ATOM 676 C C . TYR A 1 87 ? -0.753 -5.244 -9.356 1.00 92.44 87 TYR A C 1
ATOM 678 O O . TYR A 1 87 ? -1.204 -6.387 -9.243 1.00 92.44 87 TYR A O 1
ATOM 686 N N . CYS A 1 88 ? -1.073 -4.269 -8.516 1.00 92.19 88 CYS A N 1
ATOM 687 C CA . CYS A 1 88 ? -2.050 -4.394 -7.452 1.00 92.19 88 CYS A CA 1
ATOM 688 C C . CYS A 1 88 ? -3.467 -4.495 -8.026 1.00 92.19 88 CYS A C 1
ATOM 690 O O . CYS A 1 88 ? -3.880 -3.693 -8.860 1.00 92.19 88 CYS A O 1
ATOM 692 N N . SER A 1 89 ? -4.239 -5.460 -7.535 1.00 91.75 89 SER A N 1
ATOM 693 C CA . SER A 1 89 ? -5.651 -5.639 -7.858 1.00 91.75 89 SER A CA 1
ATOM 694 C C . SER A 1 89 ? -6.420 -5.993 -6.589 1.00 91.75 89 SER A C 1
ATOM 696 O O . SER A 1 89 ? -5.995 -6.850 -5.814 1.00 91.75 89 SER A O 1
ATOM 698 N N . ILE A 1 90 ? -7.565 -5.342 -6.383 1.00 88.81 90 ILE A N 1
ATOM 699 C CA . ILE A 1 90 ? -8.512 -5.693 -5.321 1.00 88.81 90 ILE A CA 1
ATOM 700 C C . ILE A 1 90 ? -9.567 -6.632 -5.908 1.00 88.81 90 ILE A C 1
ATOM 702 O O . ILE A 1 90 ? -10.149 -6.344 -6.954 1.00 88.81 90 ILE A O 1
ATOM 706 N N . SER A 1 91 ? -9.791 -7.776 -5.263 1.00 84.31 91 SER A N 1
ATOM 707 C CA . SER A 1 91 ? -10.852 -8.708 -5.645 1.00 84.31 91 SER A CA 1
ATOM 708 C C . SER A 1 91 ? -12.225 -8.179 -5.225 1.00 84.31 91 SER A C 1
ATOM 710 O O . SER A 1 91 ? -12.342 -7.393 -4.287 1.00 84.31 91 SER A O 1
ATOM 712 N N . SER A 1 92 ? -13.290 -8.669 -5.860 1.00 77.38 92 SER A N 1
ATOM 713 C CA . SER A 1 92 ? -14.676 -8.361 -5.468 1.00 77.38 92 SER A CA 1
ATOM 714 C C . SER A 1 92 ? -15.004 -8.758 -4.022 1.00 77.38 92 SER A C 1
ATOM 716 O O . SER A 1 92 ? -15.908 -8.192 -3.420 1.00 77.38 92 SER A O 1
ATOM 718 N N . LYS A 1 93 ? -14.232 -9.685 -3.439 1.00 79.62 93 LYS A N 1
ATOM 719 C CA . LYS A 1 93 ? -14.317 -10.097 -2.029 1.00 79.62 93 LYS A CA 1
ATOM 720 C C . LYS A 1 93 ? -13.498 -9.201 -1.080 1.00 79.62 93 LYS A C 1
ATOM 722 O O . LYS A 1 93 ? -13.358 -9.532 0.092 1.00 79.62 93 LYS A O 1
ATOM 727 N N . GLY A 1 94 ? -12.912 -8.108 -1.576 1.00 76.81 94 GLY A N 1
ATOM 728 C CA . GLY A 1 94 ? -12.107 -7.167 -0.787 1.00 76.81 94 GLY A CA 1
ATOM 729 C C . GLY A 1 94 ? -10.676 -7.632 -0.492 1.00 76.81 94 GLY A C 1
ATOM 730 O O . GLY A 1 94 ? -10.001 -7.046 0.349 1.00 76.81 94 GLY A O 1
ATOM 731 N N . GLY A 1 95 ? -10.194 -8.681 -1.163 1.00 84.62 95 GLY A N 1
ATOM 732 C CA . GLY A 1 95 ? -8.834 -9.194 -0.983 1.00 84.62 95 GLY A CA 1
ATOM 733 C C . GLY A 1 95 ? -7.816 -8.489 -1.880 1.00 84.62 95 GLY A C 1
ATOM 734 O O . GLY A 1 95 ? -8.064 -8.301 -3.070 1.00 84.62 95 GLY A O 1
ATOM 735 N N . LEU A 1 96 ? -6.648 -8.155 -1.331 1.00 88.50 96 LEU A N 1
ATOM 736 C CA . LEU A 1 96 ? -5.495 -7.673 -2.096 1.00 88.50 96 LEU A CA 1
ATOM 737 C C . LEU A 1 96 ? -4.817 -8.826 -2.854 1.00 88.50 96 LEU A C 1
ATOM 739 O O . LEU A 1 96 ? -4.502 -9.855 -2.258 1.00 88.50 96 LEU A O 1
ATOM 743 N N . SER A 1 97 ? -4.516 -8.633 -4.138 1.00 91.75 97 SER A N 1
ATOM 744 C CA . SER A 1 97 ? -3.718 -9.565 -4.939 1.00 91.75 97 SER A CA 1
ATOM 745 C C . SER A 1 97 ? -2.773 -8.835 -5.900 1.00 91.75 97 SER A C 1
ATOM 747 O O . SER A 1 97 ? -3.049 -7.715 -6.324 1.00 91.75 97 SER A O 1
ATOM 749 N N . CYS A 1 98 ? -1.663 -9.481 -6.266 1.00 93.12 98 CYS A N 1
ATOM 750 C CA . CYS A 1 98 ? -0.718 -8.993 -7.271 1.00 93.12 98 CYS A CA 1
ATOM 751 C C . CYS A 1 98 ? -0.878 -9.801 -8.571 1.00 93.12 98 CYS A C 1
ATOM 753 O O . CYS A 1 98 ? -0.486 -10.970 -8.627 1.00 93.12 98 CYS A O 1
ATOM 755 N N . LYS A 1 99 ? -1.434 -9.186 -9.619 1.00 92.06 99 LYS A N 1
ATOM 756 C CA . LYS A 1 99 ? -1.741 -9.830 -10.909 1.00 92.06 99 LYS A CA 1
ATOM 757 C C . LYS A 1 99 ? -0.696 -9.502 -11.974 1.00 92.06 99 LYS A C 1
ATOM 759 O O . LYS A 1 99 ? -0.061 -8.458 -11.900 1.00 92.06 99 LYS A O 1
ATOM 764 N N . LYS A 1 100 ? -0.494 -10.392 -12.951 1.00 90.25 100 LYS A N 1
ATOM 765 C CA . LYS A 1 100 ? 0.331 -10.109 -14.142 1.00 90.25 100 LYS A CA 1
ATOM 766 C C . LYS A 1 100 ? -0.495 -9.299 -15.142 1.00 90.25 100 LYS A C 1
ATOM 768 O O . LYS A 1 100 ? -1.685 -9.577 -15.273 1.00 90.25 100 LYS A O 1
ATOM 773 N N . ARG A 1 101 ? 0.124 -8.334 -15.832 1.00 77.75 101 ARG A N 1
ATOM 774 C CA . ARG A 1 101 ? -0.462 -7.765 -17.057 1.00 77.75 101 ARG A CA 1
ATOM 775 C C . ARG A 1 101 ? -0.456 -8.878 -18.110 1.00 77.75 101 ARG A C 1
ATOM 777 O O . ARG A 1 101 ? 0.593 -9.493 -18.298 1.00 77.75 101 ARG A O 1
ATOM 784 N N . LEU A 1 102 ? -1.630 -9.182 -18.656 1.00 68.62 102 LEU A N 1
ATOM 785 C CA . LEU A 1 102 ? -1.783 -10.024 -19.842 1.00 68.62 102 LEU A CA 1
ATOM 786 C C . LEU A 1 102 ? -1.427 -9.201 -21.079 1.00 68.62 102 LEU A C 1
ATOM 788 O O . LEU A 1 102 ? -1.710 -7.980 -21.038 1.00 68.62 102 LEU A O 1
#